Protein AF-A0A7G8X1F5-F1 (afdb_monomer_lite)

Foldseek 3Di:
DDPVVVVVVVVVVVVVVVVVVVVVVVLQVVLVVVLVVQLVVQCVPDVDLLVSLVVSLVVLVVVLVVLVCCPVLVVLVVVVVVVVVCCCVPPVVVVVVVLVVVLVPDPDPVSSVVSVVVVVVVVVVVVVVVVVVCCVSNVVVVPCPPVSVSSSVSSVSSSVVSVVVSVVVD

Secondary structure (DSSP, 8-state):
--HHHHHHHHHHHHHHHHHHHHHHHHHHHHHHHHHHHHHHHHTTT---HHHHHHHHHHHHHHHHHHHH-THHHHHHHHHHHHHHHHHIIIIIHHHHHHHHHHHHT-S-HHHHHHHHHHHHHHHHHHHHHHHHHHHHHHHHHHHTHHHHHHHHHHHHHHHHHHHHHHHHT-

pLDDT: mean 83.88, std 8.64, range [53.31, 94.81]

Sequence (170 aa):
MNIKKINKIRKREFNKITKKHERKLLLRAKANEELDIIINSLSKEIKCEKKLLKEVVFHLEALQKELNYFGYRGIGIGIVVVVLTNFFTTQGIPIMYEALEEIDKFSFTLEKIIYLVIYMLFFLFLVGTFGFVLWKTLSPFFGDDKDIREQIYIYEYMIKIVESKIKQLE

Structure (mmCIF, N/CA/C/O backbone):
data_AF-A0A7G8X1F5-F1
#
_entry.id   AF-A0A7G8X1F5-F1
#
loop_
_atom_site.group_PDB
_atom_site.id
_atom_site.type_symbol
_atom_site.label_atom_id
_atom_site.label_alt_id
_atom_site.label_comp_id
_atom_site.label_asym_id
_atom_site.label_entity_id
_atom_site.label_seq_id
_atom_site.pdbx_PDB_ins_code
_atom_site.Cartn_x
_atom_site.Cartn_y
_atom_site.Cartn_z
_atom_site.occupancy
_atom_site.B_iso_or_equiv
_atom_site.auth_seq_id
_atom_site.auth_comp_id
_atom_site.auth_asym_id
_atom_site.auth_atom_id
_atom_site.pdbx_PDB_model_num
ATOM 1 N N . MET A 1 1 ? 29.499 -27.546 8.215 1.00 60.47 1 MET A N 1
ATOM 2 C CA . MET A 1 1 ? 28.784 -26.243 8.233 1.00 60.47 1 MET A CA 1
ATOM 3 C C . MET A 1 1 ? 29.308 -25.411 9.406 1.00 60.47 1 MET A C 1
ATOM 5 O O . MET A 1 1 ? 29.367 -25.925 10.511 1.00 60.47 1 MET A O 1
ATOM 9 N N . ASN A 1 2 ? 29.792 -24.182 9.184 1.00 80.31 2 ASN A N 1
ATOM 10 C CA . ASN A 1 2 ? 30.568 -23.431 10.187 1.00 80.31 2 ASN A CA 1
ATOM 11 C C . ASN A 1 2 ? 29.663 -22.824 11.288 1.00 80.31 2 ASN A C 1
ATOM 13 O O . ASN A 1 2 ? 28.863 -21.931 11.004 1.00 80.31 2 ASN A O 1
ATOM 17 N N . ILE A 1 3 ? 29.805 -23.281 12.539 1.00 77.31 3 ILE A N 1
ATOM 18 C CA . ILE A 1 3 ? 28.978 -22.896 13.707 1.00 77.31 3 ILE A CA 1
ATOM 19 C C . ILE A 1 3 ? 28.947 -21.371 13.918 1.00 77.31 3 ILE A C 1
ATOM 21 O O . ILE A 1 3 ? 27.898 -20.794 14.212 1.00 77.31 3 ILE A O 1
ATOM 25 N N . LYS A 1 4 ? 30.064 -20.676 13.661 1.00 77.69 4 LYS A N 1
ATOM 26 C CA . LYS A 1 4 ? 30.138 -19.205 13.748 1.00 77.69 4 LYS A CA 1
ATOM 27 C C . LYS A 1 4 ? 29.214 -18.509 12.736 1.00 77.69 4 LYS A C 1
ATOM 29 O O . LYS A 1 4 ? 28.632 -17.468 13.044 1.00 77.69 4 LYS A O 1
ATOM 34 N N . LYS A 1 5 ? 29.038 -19.088 11.542 1.00 79.62 5 LYS A N 1
ATOM 35 C CA . LYS A 1 5 ? 28.138 -18.568 10.496 1.00 79.62 5 LYS A CA 1
ATOM 36 C C . LYS A 1 5 ? 26.670 -18.758 10.896 1.00 79.62 5 LYS A C 1
ATOM 38 O O . LYS A 1 5 ? 25.883 -17.832 10.722 1.00 79.62 5 LYS A O 1
ATOM 43 N N . ILE A 1 6 ? 26.332 -19.898 11.504 1.00 82.56 6 ILE A N 1
ATOM 44 C CA . ILE A 1 6 ? 24.979 -20.214 11.998 1.00 82.56 6 ILE A CA 1
ATOM 45 C C . ILE A 1 6 ? 24.565 -19.246 13.116 1.00 82.56 6 ILE A C 1
AT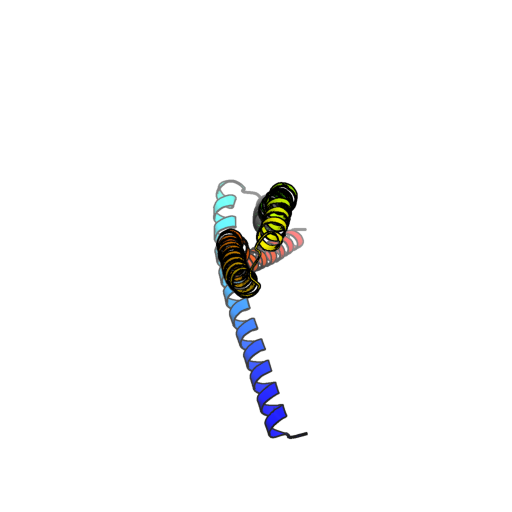OM 47 O O . ILE A 1 6 ? 23.504 -18.631 13.037 1.00 82.56 6 ILE A O 1
ATOM 51 N N . ASN A 1 7 ? 25.433 -19.017 14.106 1.00 83.94 7 ASN A N 1
ATOM 52 C CA . ASN A 1 7 ? 25.144 -18.094 15.210 1.00 83.94 7 ASN A CA 1
ATOM 53 C C . ASN A 1 7 ? 24.969 -16.642 14.736 1.00 83.94 7 ASN A C 1
ATOM 55 O O . ASN A 1 7 ? 24.108 -15.917 15.239 1.00 83.94 7 ASN A O 1
ATOM 59 N N . LYS A 1 8 ? 25.736 -16.216 13.723 1.00 85.50 8 LYS A N 1
ATOM 60 C CA . LYS A 1 8 ? 25.592 -14.885 13.111 1.00 85.50 8 LYS A CA 1
ATOM 61 C C . LYS A 1 8 ? 24.260 -14.729 12.369 1.00 85.50 8 LYS A C 1
ATOM 63 O O . LYS A 1 8 ? 23.671 -13.651 12.426 1.00 85.50 8 LYS A O 1
ATOM 68 N N . ILE A 1 9 ? 23.784 -15.777 11.691 1.00 87.00 9 ILE A N 1
ATOM 69 C CA . ILE A 1 9 ? 22.470 -15.790 11.027 1.00 87.00 9 ILE A CA 1
ATOM 70 C C . ILE A 1 9 ? 21.355 -15.726 12.075 1.00 87.00 9 ILE A C 1
ATOM 72 O O . ILE A 1 9 ? 20.546 -14.802 12.028 1.00 87.00 9 ILE A O 1
ATOM 76 N N . ARG A 1 10 ? 21.391 -16.597 13.092 1.00 85.19 10 ARG A N 1
ATOM 77 C CA . ARG A 1 10 ? 20.391 -16.633 14.171 1.00 85.19 10 ARG A CA 1
ATOM 78 C C . ARG A 1 10 ? 20.276 -15.293 14.907 1.00 85.19 10 ARG A C 1
ATOM 80 O O . ARG A 1 10 ? 19.174 -14.809 15.131 1.00 85.19 10 ARG A O 1
ATOM 87 N N . LYS A 1 11 ? 21.402 -14.638 15.222 1.00 88.75 11 LYS A N 1
ATOM 88 C CA . LYS A 1 11 ? 21.401 -13.304 15.855 1.00 88.75 11 LYS A CA 1
ATOM 89 C C . LYS A 1 11 ? 20.750 -12.235 14.966 1.00 88.75 11 LYS A C 1
ATOM 91 O O . LYS A 1 11 ? 20.041 -11.366 15.462 1.00 88.75 11 LYS A O 1
ATOM 96 N N . ARG A 1 12 ? 20.974 -12.287 13.647 1.00 86.81 12 ARG A N 1
ATOM 97 C CA . ARG A 1 12 ? 20.344 -11.358 12.693 1.00 86.81 12 ARG A CA 1
ATOM 98 C C . ARG A 1 12 ? 18.839 -11.589 12.586 1.00 86.81 12 ARG A C 1
ATOM 100 O O . ARG A 1 12 ? 18.096 -10.615 12.535 1.00 86.81 12 ARG A O 1
ATOM 107 N N . GLU A 1 13 ? 18.401 -12.842 12.548 1.00 87.44 13 GLU A N 1
ATOM 108 C CA . GLU A 1 13 ? 16.978 -13.200 12.521 1.00 87.44 13 GLU A CA 1
ATOM 109 C C . GLU A 1 13 ? 16.268 -12.775 13.800 1.00 87.44 13 GLU A C 1
ATOM 111 O O . GLU A 1 13 ? 15.240 -12.107 13.725 1.00 87.44 13 GLU A O 1
ATOM 116 N N . PHE A 1 14 ? 16.865 -13.060 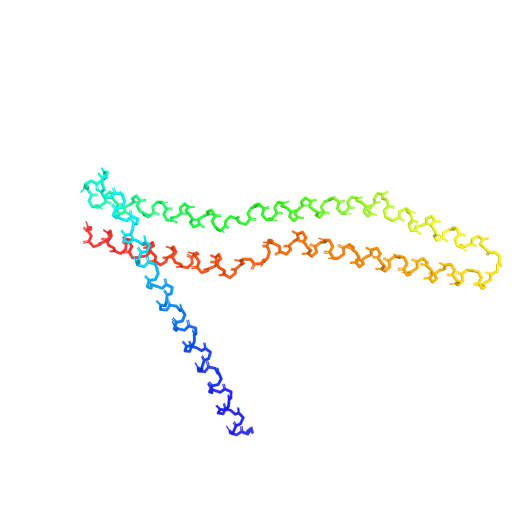14.958 1.00 87.50 14 PHE A N 1
ATOM 117 C CA . PHE A 1 14 ? 16.337 -12.630 16.247 1.00 87.50 14 PHE A CA 1
ATOM 118 C C . PHE A 1 14 ? 16.153 -11.110 16.291 1.00 87.50 14 PHE A C 1
ATOM 120 O O . PHE A 1 14 ? 15.045 -10.633 16.508 1.00 87.50 14 PHE A O 1
ATOM 127 N N . ASN A 1 15 ? 17.186 -10.338 15.939 1.00 89.38 15 ASN A N 1
ATOM 128 C CA . ASN A 1 15 ? 17.091 -8.876 15.904 1.00 89.38 15 ASN A CA 1
ATOM 129 C C . ASN A 1 15 ? 16.013 -8.366 14.930 1.00 89.38 15 ASN A C 1
ATOM 131 O O . ASN A 1 15 ? 15.372 -7.352 15.201 1.00 89.38 15 ASN A O 1
ATOM 135 N N . LYS A 1 16 ? 15.804 -9.038 13.789 1.00 90.19 16 LYS A N 1
ATOM 136 C CA . LYS A 1 16 ? 14.720 -8.691 12.853 1.00 90.19 16 LYS A CA 1
ATOM 137 C C . LYS A 1 16 ? 13.345 -8.938 13.474 1.00 90.19 16 LYS A C 1
ATOM 139 O O . LYS A 1 16 ? 12.453 -8.109 13.303 1.00 90.19 16 LYS A O 1
ATOM 144 N N . ILE A 1 17 ? 13.175 -10.054 14.183 1.00 88.94 17 ILE A N 1
ATOM 145 C CA . ILE A 1 17 ? 11.929 -10.400 14.876 1.00 88.94 17 ILE A CA 1
ATOM 146 C C . ILE A 1 17 ? 11.644 -9.387 15.986 1.00 88.94 17 ILE A C 1
ATOM 148 O O . ILE A 1 17 ? 10.540 -8.845 16.026 1.00 88.94 17 ILE A O 1
ATOM 152 N N . THR A 1 18 ? 12.636 -9.066 16.820 1.00 88.75 18 THR A N 1
ATOM 153 C CA . THR A 1 18 ? 12.489 -8.107 17.924 1.00 88.75 18 THR A CA 1
ATOM 154 C C . THR A 1 18 ? 12.084 -6.730 17.411 1.00 88.75 18 THR A C 1
ATOM 156 O O . THR A 1 18 ? 11.057 -6.207 17.828 1.00 88.75 18 THR A O 1
ATOM 159 N N . LYS A 1 19 ? 12.784 -6.198 16.398 1.00 89.00 19 LYS A N 1
ATOM 160 C CA . LYS A 1 19 ? 12.422 -4.910 15.778 1.00 89.00 19 LYS A CA 1
ATOM 161 C C . LYS A 1 19 ? 11.009 -4.908 15.193 1.00 89.00 19 LYS A C 1
ATOM 163 O O . LYS A 1 19 ? 10.293 -3.914 15.278 1.00 89.00 19 LYS A O 1
ATOM 168 N N . LYS A 1 20 ? 10.587 -6.020 14.579 1.00 86.44 20 LYS A N 1
ATOM 169 C CA . LYS A 1 20 ? 9.222 -6.163 14.051 1.00 86.44 20 LYS A CA 1
ATOM 170 C C . LYS A 1 20 ? 8.187 -6.171 15.178 1.00 86.44 20 LYS A C 1
ATOM 172 O O . LYS A 1 20 ? 7.100 -5.630 14.993 1.00 86.44 20 LYS A O 1
ATOM 177 N N . HIS A 1 21 ? 8.506 -6.786 16.312 1.00 86.94 21 HIS A N 1
ATOM 178 C CA . HIS A 1 21 ? 7.636 -6.817 17.482 1.00 86.94 21 HIS A CA 1
ATOM 179 C C . HIS A 1 21 ? 7.509 -5.435 18.133 1.00 86.94 21 HIS A C 1
ATOM 181 O O . HIS A 1 21 ? 6.391 -4.968 18.321 1.00 86.94 21 HIS A O 1
ATOM 187 N N . GLU A 1 22 ? 8.627 -4.747 18.373 1.00 90.56 22 GLU A N 1
ATOM 188 C CA . GLU A 1 22 ? 8.658 -3.377 18.910 1.00 90.56 22 GLU A CA 1
ATOM 189 C C . GLU A 1 22 ? 7.829 -2.417 18.052 1.00 90.56 22 GLU A C 1
ATOM 191 O O . GLU A 1 22 ? 6.965 -1.706 18.561 1.00 90.56 22 GLU A O 1
ATOM 196 N N . ARG A 1 23 ? 7.996 -2.471 16.724 1.00 90.19 23 ARG A N 1
ATOM 197 C CA . ARG A 1 23 ? 7.188 -1.666 15.797 1.00 90.19 23 ARG A CA 1
ATOM 198 C C . ARG A 1 23 ? 5.692 -1.959 15.922 1.00 90.19 23 ARG A C 1
ATOM 200 O O . ARG A 1 23 ? 4.889 -1.036 15.901 1.00 90.19 23 ARG A O 1
ATOM 207 N N . LYS A 1 24 ? 5.298 -3.226 16.083 1.00 89.69 24 LYS A N 1
ATOM 208 C CA . LYS A 1 24 ? 3.886 -3.583 16.295 1.00 89.69 24 LYS A CA 1
ATOM 209 C C . LYS A 1 24 ? 3.342 -3.070 17.626 1.00 89.69 24 LYS A C 1
ATOM 211 O O . LYS A 1 24 ? 2.168 -2.728 17.678 1.00 89.69 24 LYS A O 1
ATOM 216 N N . LEU A 1 25 ? 4.153 -3.021 18.683 1.00 90.81 25 LEU A N 1
ATOM 217 C CA . LEU A 1 25 ? 3.734 -2.445 19.964 1.00 90.81 25 LEU A CA 1
ATOM 218 C C . LEU A 1 25 ? 3.428 -0.951 19.826 1.00 90.81 25 LEU A C 1
ATOM 220 O O . LEU A 1 25 ? 2.384 -0.513 20.299 1.00 90.81 25 LEU A O 1
ATOM 224 N N . LEU A 1 26 ? 4.271 -0.207 19.105 1.00 92.88 26 LEU A N 1
ATOM 225 C CA . LEU A 1 26 ? 4.024 1.209 18.809 1.00 92.88 26 LEU A CA 1
ATOM 226 C C . LEU A 1 26 ? 2.715 1.410 18.034 1.00 92.88 26 LEU A C 1
ATOM 228 O O . LEU A 1 26 ? 1.906 2.255 18.403 1.00 92.88 26 LEU A O 1
ATOM 232 N N . LEU A 1 27 ? 2.465 0.587 17.010 1.00 91.81 27 LEU A N 1
ATOM 233 C CA . LEU A 1 27 ? 1.218 0.653 16.240 1.00 91.81 27 LEU A CA 1
ATOM 234 C C . LEU A 1 27 ? -0.020 0.357 17.098 1.00 91.81 27 LEU A C 1
ATOM 236 O O . LEU A 1 27 ? -1.049 0.994 16.920 1.00 91.81 27 LEU A O 1
ATOM 240 N N . ARG A 1 28 ? 0.070 -0.578 18.051 1.00 92.06 28 ARG A N 1
ATOM 241 C CA . ARG A 1 28 ? -1.035 -0.873 18.981 1.00 92.06 28 ARG A CA 1
ATOM 242 C C . ARG A 1 28 ? -1.290 0.265 19.963 1.00 92.06 28 ARG A C 1
ATOM 244 O O . ARG A 1 28 ? -2.443 0.534 20.269 1.00 92.06 28 ARG A O 1
ATOM 251 N N . ALA A 1 29 ? -0.233 0.914 20.452 1.00 92.94 29 ALA A N 1
ATOM 252 C CA . ALA A 1 29 ? -0.369 2.084 21.315 1.00 92.94 29 ALA A CA 1
ATOM 253 C C . ALA A 1 29 ? -1.092 3.218 20.574 1.00 92.94 29 ALA A C 1
ATOM 255 O O . ALA A 1 29 ? -2.084 3.733 21.078 1.00 92.94 29 ALA A O 1
ATOM 256 N N . LYS A 1 30 ? -0.669 3.499 19.334 1.00 92.69 30 LYS A N 1
ATOM 257 C CA . LYS A 1 30 ? -1.327 4.464 18.446 1.00 92.69 30 LYS A CA 1
ATOM 258 C C . LYS A 1 30 ? -2.794 4.101 18.177 1.00 92.69 30 LYS A C 1
ATOM 260 O O . LYS A 1 30 ? -3.662 4.956 18.254 1.00 92.69 30 LYS A O 1
ATOM 265 N N . ALA A 1 31 ? -3.082 2.825 17.921 1.00 93.06 31 ALA A N 1
ATOM 266 C CA . ALA A 1 31 ? -4.447 2.351 17.706 1.00 93.06 31 ALA A CA 1
ATOM 267 C C . ALA A 1 31 ? -5.360 2.571 18.924 1.00 93.06 31 ALA A C 1
ATOM 269 O O . ALA A 1 31 ? -6.520 2.919 18.751 1.00 93.06 31 ALA A O 1
ATOM 270 N N . ASN A 1 32 ? -4.853 2.379 20.145 1.00 92.94 32 ASN A N 1
ATOM 271 C CA . ASN A 1 32 ? -5.631 2.642 21.358 1.00 92.94 32 ASN A CA 1
ATOM 272 C C . ASN A 1 32 ? -5.935 4.137 21.517 1.00 92.94 32 ASN A C 1
ATOM 274 O O . ASN A 1 32 ? -7.069 4.494 21.814 1.00 92.94 32 ASN A O 1
ATOM 278 N N . GLU A 1 33 ? -4.944 4.997 21.274 1.00 94.00 33 GLU A N 1
ATOM 279 C CA . GLU A 1 33 ? -5.115 6.451 21.331 1.00 94.00 33 GLU A CA 1
ATOM 280 C C . GLU A 1 33 ? -6.148 6.942 20.302 1.00 94.00 33 GLU A C 1
ATOM 282 O O . GLU A 1 33 ? -7.073 7.675 20.650 1.00 94.00 33 GLU A O 1
ATOM 287 N N . GLU A 1 34 ? -6.052 6.479 19.050 1.00 92.00 34 GLU A N 1
ATOM 288 C CA . GLU A 1 34 ? -7.038 6.785 18.005 1.00 92.00 34 GLU A CA 1
ATOM 289 C C . GLU A 1 34 ? -8.438 6.276 18.368 1.00 92.00 34 GLU A C 1
ATOM 291 O O . GLU A 1 34 ? -9.427 6.992 18.193 1.00 92.00 34 GLU A O 1
ATOM 296 N N . LEU A 1 35 ? -8.534 5.058 18.907 1.00 93.88 35 LEU A N 1
ATOM 297 C CA . LEU A 1 35 ? -9.807 4.471 19.306 1.00 93.88 35 LEU A CA 1
ATOM 298 C C . LEU A 1 35 ? -10.485 5.280 20.416 1.00 93.88 35 LEU A C 1
ATOM 300 O O . LEU A 1 35 ? -11.691 5.520 20.343 1.00 93.88 35 LEU A O 1
ATOM 304 N N . ASP A 1 36 ? -9.724 5.721 21.416 1.00 93.69 36 ASP A N 1
ATOM 305 C CA . ASP A 1 36 ? -10.243 6.540 22.512 1.00 93.69 36 ASP A CA 1
ATOM 306 C C . ASP A 1 36 ? -10.791 7.875 21.990 1.00 93.69 36 ASP A C 1
ATOM 308 O O . ASP A 1 36 ? -11.863 8.312 22.412 1.00 93.69 36 ASP A O 1
ATOM 312 N N . ILE A 1 37 ? -10.119 8.498 21.017 1.00 92.19 37 ILE A N 1
ATOM 313 C CA . ILE A 1 37 ? -10.603 9.721 20.358 1.00 92.19 37 ILE A CA 1
ATOM 314 C C . ILE A 1 37 ? -11.935 9.466 19.641 1.00 92.19 37 ILE A C 1
ATOM 316 O O . ILE A 1 37 ? -12.881 10.239 19.811 1.00 92.19 37 ILE A O 1
ATOM 320 N N . ILE A 1 38 ? -12.035 8.379 18.869 1.00 91.88 38 ILE A N 1
ATOM 321 C CA . ILE A 1 38 ? -13.250 8.036 18.113 1.00 91.88 38 ILE A CA 1
ATOM 322 C C . ILE A 1 38 ? -14.422 7.770 19.066 1.00 91.88 38 ILE A C 1
ATOM 324 O O . ILE A 1 38 ? -15.507 8.328 18.884 1.00 91.88 38 ILE A O 1
ATOM 328 N N . ILE A 1 39 ? -14.201 6.973 20.115 1.00 91.50 39 ILE A N 1
ATOM 329 C CA . ILE A 1 39 ? -15.218 6.665 21.129 1.00 91.50 39 ILE A CA 1
ATOM 330 C C . ILE A 1 39 ? -15.672 7.943 21.841 1.00 91.50 39 ILE A C 1
ATOM 332 O O . ILE A 1 39 ? -16.874 8.166 21.973 1.00 91.50 39 ILE A O 1
ATOM 336 N N . ASN A 1 40 ? -14.739 8.804 22.260 1.00 92.19 40 ASN A N 1
ATOM 337 C CA . ASN A 1 40 ? -15.050 10.067 22.940 1.00 92.19 40 ASN A CA 1
ATOM 338 C C . ASN A 1 40 ? -15.783 11.071 22.045 1.00 92.19 40 ASN A C 1
ATOM 340 O O . ASN A 1 40 ? -16.533 11.914 22.538 1.00 92.19 40 ASN A O 1
ATOM 344 N N . SER A 1 41 ? -15.554 11.016 20.734 1.00 91.50 41 SER A N 1
ATOM 345 C CA . SER A 1 41 ? -16.282 11.843 19.779 1.00 91.50 41 SER A CA 1
ATOM 346 C C . SER A 1 41 ? -17.731 11.372 19.644 1.00 91.50 41 SER A C 1
ATOM 348 O O . SER A 1 41 ? -18.656 12.161 19.830 1.00 91.50 41 SER A O 1
ATOM 350 N N . LEU A 1 42 ? -17.936 10.074 19.399 1.00 90.06 42 LEU A N 1
ATOM 351 C CA . LEU A 1 42 ? -19.259 9.492 19.152 1.00 90.06 42 LEU A CA 1
ATOM 352 C C . LEU A 1 42 ? -20.121 9.380 20.424 1.00 90.06 42 LEU A C 1
ATOM 354 O O . LEU A 1 42 ? -21.351 9.435 20.352 1.00 90.06 42 LEU A O 1
ATOM 358 N N . SER A 1 43 ? -19.507 9.269 21.605 1.00 89.88 43 SER A N 1
ATOM 359 C CA . SER A 1 43 ? -20.226 9.192 22.887 1.00 89.88 43 SER A CA 1
ATOM 360 C C . SER A 1 43 ? -20.986 10.475 23.238 1.00 89.88 43 SER A C 1
ATOM 362 O O . SER A 1 43 ? -21.924 10.434 24.035 1.00 89.88 43 SER A O 1
ATOM 364 N N . LYS A 1 44 ? -20.635 11.609 22.611 1.00 90.69 44 LYS A N 1
ATOM 365 C CA . LYS A 1 44 ? -21.373 12.877 22.739 1.00 90.69 44 LYS A CA 1
ATOM 366 C C . LYS A 1 44 ? -22.795 12.778 22.191 1.00 90.69 44 LYS A C 1
ATOM 368 O O . LYS A 1 44 ? -23.686 13.469 22.679 1.00 90.69 44 LYS A O 1
ATOM 373 N N . GLU A 1 45 ? -23.007 11.914 21.203 1.00 86.38 45 GLU A N 1
ATOM 374 C CA . GLU A 1 45 ? -24.278 11.768 20.493 1.00 86.38 45 GLU A CA 1
ATOM 375 C C . GLU A 1 45 ? -24.998 10.468 20.874 1.00 86.38 45 GLU A C 1
ATOM 377 O O . GLU A 1 45 ? -26.225 10.436 21.000 1.00 86.38 45 GLU A O 1
ATOM 382 N N . ILE A 1 46 ? -24.246 9.389 21.119 1.00 88.56 46 ILE A N 1
ATOM 383 C CA . ILE A 1 46 ? -24.796 8.058 21.382 1.00 88.56 46 ILE A CA 1
ATOM 384 C C . ILE A 1 46 ? -24.583 7.671 22.849 1.00 88.56 46 ILE A C 1
ATOM 386 O O . ILE A 1 46 ? -23.498 7.271 23.258 1.00 88.56 46 ILE A O 1
ATOM 390 N N . LYS A 1 47 ? -25.667 7.705 23.636 1.00 83.69 47 LYS A N 1
ATOM 391 C CA . LYS A 1 47 ? -25.648 7.312 25.060 1.00 83.69 47 LYS A CA 1
ATOM 392 C C . LYS A 1 47 ? -25.616 5.799 25.295 1.00 83.69 47 LYS A C 1
ATOM 394 O O . LYS A 1 47 ? -25.171 5.347 26.342 1.00 83.69 47 LYS A O 1
ATOM 399 N N . CYS A 1 48 ? -26.145 5.008 24.360 1.00 88.69 48 CYS A N 1
ATOM 400 C CA . CYS A 1 48 ? -26.182 3.553 24.497 1.00 88.69 48 CYS A CA 1
ATOM 401 C C . CYS A 1 48 ? -24.833 2.957 24.086 1.00 88.69 48 CYS A C 1
ATOM 403 O O . CYS A 1 48 ? -24.490 2.979 22.906 1.00 88.69 48 CYS A O 1
ATOM 405 N N . GLU A 1 49 ? -24.111 2.372 25.041 1.00 87.19 49 GLU A N 1
ATOM 406 C CA . GLU A 1 49 ? -22.770 1.813 24.836 1.00 87.19 49 GLU A CA 1
ATOM 407 C C . GLU A 1 49 ? -22.723 0.762 23.717 1.00 87.19 49 GLU A C 1
ATOM 409 O O . GLU A 1 49 ? -21.903 0.850 22.807 1.00 87.19 49 GLU A O 1
ATOM 414 N N . LYS A 1 50 ? -23.667 -0.187 23.697 1.00 88.56 50 LYS A N 1
ATOM 415 C CA . LYS A 1 50 ? -23.721 -1.211 22.641 1.00 88.56 50 LYS A CA 1
ATOM 416 C C . LYS A 1 50 ? -23.944 -0.608 21.250 1.00 88.56 50 LYS A C 1
ATOM 418 O O . LYS A 1 50 ? -23.396 -1.107 20.271 1.00 88.56 50 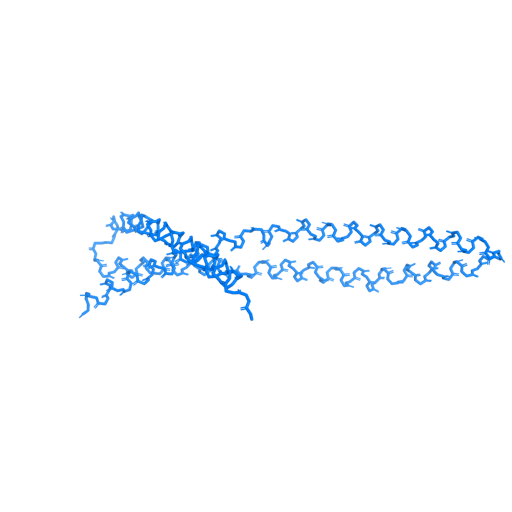LYS A O 1
ATOM 423 N N . LYS A 1 51 ? -24.746 0.458 21.150 1.00 89.75 51 LYS A N 1
ATOM 424 C CA . LYS A 1 51 ? -24.987 1.166 19.883 1.00 89.75 51 LYS A CA 1
ATOM 425 C C . LYS A 1 51 ? -23.754 1.970 19.463 1.00 89.75 51 LYS A C 1
ATOM 427 O O . LYS A 1 51 ? -23.377 1.911 18.301 1.00 89.75 51 LYS A O 1
ATOM 432 N N . LEU A 1 52 ? -23.106 2.641 20.416 1.00 92.19 52 LEU A N 1
ATOM 433 C CA . LEU A 1 52 ? -21.869 3.394 20.216 1.00 92.19 52 LEU A CA 1
ATOM 434 C C . LEU A 1 52 ? -20.766 2.499 19.642 1.00 92.19 52 LEU A C 1
ATOM 436 O O . LEU A 1 52 ? -20.187 2.822 18.613 1.00 92.19 52 LEU A O 1
ATOM 440 N N . LEU A 1 53 ? -20.512 1.346 20.265 1.00 92.19 53 LEU A N 1
ATOM 441 C CA . LEU A 1 53 ? -19.468 0.424 19.813 1.00 92.19 53 LEU A CA 1
ATOM 442 C C . LEU A 1 53 ? -19.755 -0.139 18.412 1.00 92.19 53 LEU A C 1
ATOM 444 O O . LEU A 1 53 ? -18.832 -0.284 17.616 1.00 92.19 53 LEU A O 1
ATOM 448 N N . LYS A 1 54 ? -21.021 -0.418 18.075 1.00 92.88 54 LYS A N 1
ATOM 449 C CA . LYS A 1 54 ? -21.395 -0.840 16.714 1.00 92.88 54 LYS A CA 1
ATOM 450 C C . LYS A 1 54 ? -21.129 0.252 15.677 1.00 92.88 54 LYS A C 1
ATOM 452 O O . LYS A 1 54 ? -20.621 -0.056 14.604 1.00 92.88 54 LYS A O 1
ATOM 457 N N . GLU A 1 55 ? -21.422 1.505 16.014 1.00 92.38 55 GLU A N 1
ATOM 458 C CA . GLU A 1 55 ? -21.140 2.652 15.144 1.00 92.38 55 GLU A CA 1
ATOM 459 C C . GLU A 1 55 ? -19.631 2.827 14.920 1.00 92.38 55 GLU A C 1
ATOM 461 O O . GLU A 1 55 ? -19.177 3.038 13.798 1.00 92.38 55 GLU A O 1
ATOM 466 N N . VAL A 1 56 ? -18.830 2.649 15.977 1.00 93.25 56 VAL A N 1
ATOM 467 C CA . VAL A 1 56 ? -17.361 2.674 15.894 1.00 93.25 56 VAL A CA 1
ATOM 468 C C . VAL A 1 56 ? -16.852 1.605 14.924 1.00 93.25 56 VAL A C 1
ATOM 470 O O . VAL A 1 56 ? -16.025 1.916 14.069 1.00 93.25 56 VAL A O 1
ATOM 473 N N . VAL A 1 57 ? -17.348 0.363 15.012 1.00 94.25 57 VAL A N 1
ATOM 474 C CA . VAL A 1 57 ? -16.970 -0.706 14.065 1.00 94.25 57 VAL A CA 1
ATOM 475 C C . VAL A 1 57 ? -17.320 -0.307 12.636 1.00 94.25 57 VAL A C 1
ATOM 477 O O . VAL A 1 57 ? -16.467 -0.403 11.757 1.00 94.25 57 VAL A O 1
ATOM 480 N N . PHE A 1 58 ? -18.534 0.194 12.408 1.00 93.69 58 PHE A N 1
ATOM 481 C CA . PHE A 1 58 ? -18.974 0.613 11.080 1.00 93.69 58 PHE A CA 1
ATOM 482 C C . PHE A 1 58 ? -18.061 1.693 10.475 1.00 93.69 58 PHE A C 1
ATOM 484 O O . PHE A 1 58 ? -17.622 1.563 9.330 1.00 93.69 58 PHE A O 1
ATOM 491 N N . HIS A 1 59 ? -17.708 2.721 11.252 1.00 91.44 59 HIS A N 1
ATOM 492 C CA . HIS A 1 59 ? -16.780 3.763 10.810 1.00 91.44 59 HIS A CA 1
ATOM 493 C C . HIS A 1 59 ? -15.380 3.220 10.509 1.00 91.44 59 HIS A C 1
ATOM 495 O O . HIS A 1 59 ? -14.796 3.565 9.481 1.00 91.44 59 HIS A O 1
ATOM 501 N N . LEU A 1 60 ? -14.843 2.354 11.372 1.00 93.06 60 LEU A N 1
ATOM 502 C CA . LEU A 1 60 ? -13.519 1.762 11.174 1.00 93.06 60 LEU A CA 1
ATOM 503 C C . LEU A 1 60 ? -13.470 0.867 9.929 1.00 93.06 60 LEU A C 1
ATOM 505 O O . LEU A 1 60 ? -12.502 0.928 9.172 1.00 93.06 60 LEU A O 1
ATOM 509 N N . GLU A 1 61 ? -14.514 0.077 9.674 1.00 90.75 61 GLU A N 1
ATOM 510 C CA . GLU A 1 61 ? -14.615 -0.742 8.463 1.00 90.75 61 GLU A CA 1
ATOM 511 C C . GLU A 1 61 ? -14.709 0.107 7.193 1.00 90.75 61 GLU A C 1
ATOM 513 O O . GLU A 1 61 ? -14.111 -0.243 6.172 1.00 90.75 61 GLU A O 1
ATOM 518 N N . ALA A 1 62 ? -15.454 1.215 7.232 1.00 87.69 62 ALA A N 1
ATOM 519 C CA . ALA A 1 62 ? -15.558 2.136 6.105 1.00 87.69 62 ALA A CA 1
ATOM 520 C C . ALA A 1 62 ? -14.191 2.753 5.767 1.00 87.69 62 ALA A C 1
ATOM 522 O O . ALA A 1 62 ? -13.757 2.684 4.615 1.00 87.69 62 ALA A O 1
ATOM 523 N N . LEU A 1 63 ? -13.473 3.250 6.779 1.00 86.88 63 LEU A N 1
ATOM 524 C CA . LEU A 1 63 ? -12.123 3.802 6.626 1.00 86.88 63 LEU A CA 1
ATOM 525 C C . LEU A 1 63 ? -11.124 2.750 6.127 1.00 86.88 63 LEU A C 1
ATOM 527 O O . LEU A 1 63 ? -10.311 3.018 5.242 1.00 86.88 63 LEU A O 1
ATOM 531 N N . GLN A 1 64 ? -11.197 1.523 6.647 1.00 85.81 64 GLN A N 1
ATOM 532 C CA . GLN A 1 64 ? -10.347 0.431 6.181 1.00 85.81 64 GLN A CA 1
ATOM 533 C C . GLN A 1 64 ? -10.631 0.084 4.715 1.00 85.81 64 GLN A C 1
ATOM 535 O O . GLN A 1 64 ? -9.692 -0.150 3.954 1.00 85.81 64 GLN A O 1
ATOM 540 N N . LYS A 1 65 ? -11.903 0.054 4.298 1.00 82.38 65 LYS A N 1
ATOM 541 C CA . LYS A 1 65 ? -12.284 -0.190 2.898 1.00 82.38 65 LYS A CA 1
ATOM 542 C C . LYS A 1 65 ? -11.790 0.912 1.976 1.00 82.38 65 LYS A C 1
ATOM 544 O O . LYS A 1 65 ? -11.333 0.587 0.888 1.00 82.38 65 LYS A O 1
ATOM 549 N N . GLU A 1 66 ? -11.846 2.168 2.405 1.00 79.38 66 GLU A N 1
ATOM 550 C CA . GLU A 1 66 ? -11.327 3.307 1.646 1.00 79.38 66 GLU A CA 1
ATOM 551 C C . GLU A 1 66 ? -9.810 3.197 1.433 1.00 79.38 66 GLU A C 1
ATOM 553 O O . GLU A 1 66 ? -9.337 3.289 0.301 1.00 79.38 66 GLU A O 1
ATOM 558 N N . LEU A 1 67 ? -9.052 2.878 2.488 1.00 76.62 67 LEU A N 1
ATOM 559 C CA . LEU A 1 67 ? -7.603 2.653 2.395 1.00 76.62 67 LEU A CA 1
ATOM 560 C C . LEU A 1 67 ? -7.233 1.413 1.573 1.00 76.62 67 LEU A C 1
ATOM 562 O O . LEU A 1 67 ? -6.239 1.419 0.847 1.00 76.62 67 LEU A O 1
ATOM 566 N N . ASN A 1 68 ? -8.031 0.349 1.683 1.00 70.25 68 ASN A N 1
ATOM 567 C CA . ASN A 1 68 ? -7.883 -0.870 0.893 1.00 70.25 68 ASN A CA 1
ATOM 568 C C . ASN A 1 68 ? -8.374 -0.706 -0.547 1.00 70.25 68 ASN A C 1
ATOM 570 O O . ASN A 1 68 ? -8.155 -1.611 -1.356 1.00 70.25 68 ASN A O 1
ATOM 574 N N . TYR A 1 69 ? -9.048 0.395 -0.895 1.00 65.94 69 TYR A N 1
ATOM 575 C CA . TYR A 1 69 ? -9.563 0.600 -2.239 1.00 65.94 69 TYR A CA 1
ATOM 576 C C . TYR A 1 69 ? -8.409 0.940 -3.190 1.00 65.94 69 TYR A C 1
ATOM 578 O O . TYR A 1 69 ? -8.159 2.077 -3.581 1.00 65.94 69 TYR A O 1
ATOM 586 N N . PHE A 1 70 ? -7.737 -0.113 -3.653 1.00 59.62 70 PHE A N 1
ATOM 587 C CA . PHE A 1 70 ? -6.818 -0.107 -4.789 1.00 59.62 70 PHE A CA 1
ATOM 588 C C . PHE A 1 70 ? -7.500 0.302 -6.110 1.00 59.62 70 PHE A C 1
ATOM 590 O O . PHE A 1 70 ? -6.814 0.442 -7.122 1.00 59.62 70 PHE A O 1
ATOM 597 N N . GLY A 1 71 ? -8.824 0.511 -6.124 1.00 56.22 71 GLY A N 1
ATOM 598 C CA . GLY A 1 71 ? -9.626 0.790 -7.318 1.00 56.22 71 GLY A CA 1
ATOM 599 C C . GLY A 1 71 ? -9.101 1.959 -8.148 1.00 56.22 71 GLY A C 1
ATOM 600 O O . GLY A 1 71 ? -8.821 1.783 -9.329 1.00 56.22 71 GLY A O 1
ATOM 601 N N . TYR A 1 72 ? -8.856 3.123 -7.540 1.00 60.97 72 TYR A N 1
ATOM 602 C CA . TYR A 1 72 ? -8.335 4.282 -8.279 1.00 60.97 72 TYR A CA 1
ATOM 603 C C . TYR A 1 72 ? -6.915 4.064 -8.815 1.00 60.97 72 TYR A C 1
ATOM 605 O O . TYR A 1 72 ? -6.581 4.557 -9.892 1.00 60.97 72 TYR A O 1
ATOM 613 N N . ARG A 1 73 ? -6.088 3.277 -8.112 1.00 66.62 73 ARG A N 1
ATOM 614 C CA . ARG A 1 73 ? -4.725 2.942 -8.560 1.00 66.62 73 ARG A CA 1
ATOM 615 C C . ARG A 1 73 ? -4.756 1.990 -9.754 1.00 66.62 73 ARG A C 1
ATOM 617 O O . ARG A 1 73 ? -4.048 2.211 -10.730 1.00 66.62 73 ARG A O 1
ATOM 624 N N . GLY A 1 74 ? -5.609 0.966 -9.696 1.00 65.75 74 GLY A N 1
ATOM 625 C CA . GLY A 1 74 ? -5.821 0.013 -10.786 1.00 65.75 74 GLY A CA 1
ATOM 626 C C . GLY A 1 74 ? -6.435 0.664 -12.026 1.00 65.75 74 GLY A C 1
ATOM 627 O O . GLY A 1 74 ? -5.987 0.391 -13.135 1.00 65.75 74 GLY A O 1
ATOM 628 N N . ILE A 1 75 ? -7.391 1.583 -11.843 1.00 69.25 75 ILE A N 1
ATOM 629 C CA . ILE A 1 75 ? -7.975 2.377 -12.934 1.00 69.25 75 ILE A CA 1
ATOM 630 C C . ILE A 1 75 ? -6.913 3.288 -13.558 1.00 69.25 75 ILE A C 1
ATOM 632 O O . ILE A 1 75 ? -6.784 3.315 -14.777 1.00 69.25 75 ILE A O 1
ATOM 636 N N . GLY A 1 76 ? -6.109 3.982 -12.745 1.00 69.50 76 GLY A N 1
ATOM 637 C CA . GLY A 1 76 ? -5.020 4.831 -13.236 1.00 69.50 76 GLY A CA 1
ATOM 638 C C . GLY A 1 76 ? -3.987 4.050 -14.053 1.00 69.50 76 GLY A C 1
ATOM 639 O O . GLY A 1 76 ? -3.655 4.447 -15.168 1.00 69.50 76 GLY A O 1
ATOM 640 N N . ILE A 1 77 ? -3.540 2.896 -13.544 1.00 72.62 77 ILE A N 1
ATOM 641 C CA . ILE A 1 77 ? -2.644 1.987 -14.275 1.00 72.62 77 ILE A CA 1
ATOM 642 C C . ILE A 1 77 ? -3.307 1.506 -15.570 1.00 72.62 77 ILE A C 1
ATOM 644 O O . ILE A 1 77 ? -2.669 1.521 -16.619 1.00 72.62 77 ILE A O 1
ATOM 648 N N . GLY A 1 78 ? -4.585 1.125 -15.518 1.00 76.88 78 GLY A N 1
ATOM 649 C CA . GLY A 1 78 ? -5.341 0.660 -16.679 1.00 76.88 78 GLY A CA 1
ATOM 650 C C . GLY A 1 78 ? -5.441 1.713 -17.783 1.00 76.88 78 GLY A C 1
ATOM 651 O O . GLY A 1 78 ? -5.134 1.414 -18.934 1.00 76.88 78 GLY A O 1
ATOM 652 N N . ILE A 1 79 ? -5.796 2.955 -17.437 1.00 81.75 79 ILE A N 1
ATOM 653 C CA . ILE A 1 79 ? -5.868 4.076 -18.389 1.00 81.75 79 ILE A CA 1
ATOM 654 C C . ILE A 1 79 ? -4.506 4.307 -19.038 1.00 81.75 79 ILE A C 1
ATOM 656 O O . ILE A 1 79 ? -4.418 4.407 -20.261 1.00 81.75 79 ILE A O 1
ATOM 660 N N . VAL A 1 80 ? -3.441 4.353 -18.231 1.00 78.88 80 VAL A N 1
ATOM 661 C CA . VAL A 1 80 ? -2.080 4.539 -18.737 1.00 78.88 80 VAL A CA 1
ATOM 662 C C . VAL A 1 80 ? -1.729 3.411 -19.706 1.00 78.88 80 VAL A C 1
ATOM 664 O O . VAL A 1 80 ? -1.385 3.693 -20.844 1.00 78.88 80 VAL A O 1
ATOM 667 N N . VAL A 1 81 ? -1.903 2.142 -19.332 1.00 82.00 81 VAL A N 1
ATOM 668 C CA . VAL A 1 81 ? -1.608 1.001 -20.217 1.00 82.00 81 VAL A CA 1
ATOM 669 C C . VAL A 1 81 ? -2.384 1.078 -21.535 1.00 82.00 81 VAL A C 1
ATOM 671 O O . VAL A 1 81 ? -1.783 0.896 -22.588 1.00 82.00 81 VAL A O 1
ATOM 674 N N . VAL A 1 82 ? -3.679 1.407 -21.509 1.00 87.00 82 VAL A N 1
ATOM 675 C CA . VAL A 1 82 ? -4.501 1.515 -22.728 1.00 87.00 82 VAL A CA 1
ATOM 676 C C . VAL A 1 82 ? -3.997 2.617 -23.659 1.00 87.00 82 VAL A C 1
ATOM 678 O O . VAL A 1 82 ? -3.838 2.373 -24.856 1.00 87.00 82 VAL A O 1
ATOM 681 N N . VAL A 1 83 ? -3.709 3.810 -23.129 1.00 82.88 83 VAL A N 1
ATOM 682 C CA . VAL A 1 83 ? -3.151 4.922 -23.921 1.00 82.88 83 VAL A CA 1
ATOM 683 C C . VAL A 1 83 ? -1.835 4.505 -24.576 1.00 82.88 83 VAL A C 1
ATOM 685 O O . VAL A 1 83 ? -1.595 4.810 -25.742 1.00 82.88 83 VAL A O 1
ATOM 688 N N . LEU A 1 84 ? -1.006 3.752 -23.854 1.00 77.50 84 LEU A N 1
ATOM 689 C CA . LEU A 1 84 ? 0.293 3.298 -24.339 1.00 77.50 84 LEU A CA 1
ATOM 690 C C . LEU A 1 84 ? 0.188 2.231 -25.410 1.00 77.50 84 LEU A C 1
ATOM 692 O O . LEU A 1 84 ? 0.828 2.347 -26.453 1.00 77.50 84 LEU A O 1
ATOM 696 N N . THR A 1 85 ? -0.631 1.210 -25.178 1.00 83.31 85 THR A N 1
ATOM 697 C CA . THR A 1 85 ? -0.888 0.181 -26.180 1.00 83.31 85 THR A CA 1
ATOM 698 C C . THR A 1 85 ? -1.434 0.819 -27.449 1.00 83.31 85 THR A C 1
ATOM 700 O O . THR A 1 85 ? -0.960 0.490 -28.533 1.00 83.31 85 THR A O 1
ATOM 703 N N . ASN A 1 86 ? -2.349 1.783 -27.328 1.00 87.31 86 ASN A N 1
ATOM 704 C CA . ASN A 1 86 ? -2.870 2.511 -28.477 1.00 87.31 86 ASN A CA 1
ATOM 705 C C . ASN A 1 86 ? -1.764 3.293 -29.209 1.00 87.31 86 ASN A C 1
ATOM 707 O O . ASN A 1 86 ? -1.600 3.127 -30.412 1.00 87.31 86 ASN A O 1
ATOM 711 N N . PHE A 1 87 ? -0.945 4.077 -28.500 1.00 84.56 87 PHE A N 1
ATOM 712 C CA . PHE A 1 87 ? 0.146 4.842 -29.116 1.00 84.56 87 PHE A CA 1
ATOM 713 C C . PHE A 1 87 ? 1.155 3.949 -29.857 1.00 84.56 87 PHE A C 1
ATOM 715 O O . PHE A 1 87 ? 1.491 4.215 -31.011 1.00 84.56 87 PHE A O 1
ATOM 722 N N . PHE A 1 88 ? 1.618 2.862 -29.233 1.00 81.62 88 PHE A N 1
ATOM 723 C CA . PHE A 1 88 ? 2.584 1.961 -29.865 1.00 81.62 88 PHE A CA 1
ATOM 724 C C . PHE A 1 88 ? 1.994 1.221 -31.065 1.00 81.62 88 PHE A C 1
ATOM 726 O O . PHE A 1 88 ? 2.676 1.073 -32.075 1.00 81.62 88 PHE A O 1
ATOM 733 N N . THR A 1 89 ? 0.739 0.778 -30.978 1.00 83.88 89 THR A N 1
ATOM 734 C CA . THR A 1 89 ? 0.093 0.051 -32.081 1.00 83.88 89 THR A CA 1
ATOM 735 C C . THR A 1 89 ? -0.255 0.954 -33.259 1.00 83.88 89 THR A C 1
ATOM 737 O O . THR A 1 89 ? -0.091 0.532 -34.399 1.00 83.88 89 THR A O 1
ATOM 740 N N . THR A 1 90 ? -0.697 2.189 -33.008 1.00 86.44 90 THR A N 1
ATOM 741 C CA . THR A 1 90 ? -1.171 3.094 -34.068 1.00 86.44 90 THR A CA 1
ATOM 742 C C . THR A 1 90 ? -0.098 3.999 -34.653 1.00 86.44 90 THR A C 1
ATOM 744 O O . THR A 1 90 ? -0.194 4.346 -35.823 1.00 86.44 90 THR A O 1
ATOM 747 N N . GLN A 1 91 ? 0.903 4.402 -33.869 1.00 80.12 91 GLN A N 1
ATOM 748 C CA . GLN A 1 91 ? 1.908 5.380 -34.301 1.00 80.12 91 GLN A CA 1
ATOM 749 C C . GLN A 1 91 ? 3.327 4.836 -34.158 1.00 80.12 91 GLN A C 1
ATOM 751 O O . GLN A 1 91 ? 4.110 4.925 -35.096 1.00 80.12 91 GLN A O 1
ATOM 756 N N . GLY A 1 92 ? 3.653 4.222 -33.018 1.00 80.38 92 GLY A N 1
ATOM 757 C CA . GLY A 1 92 ? 5.010 3.744 -32.741 1.00 80.38 92 GLY A CA 1
ATOM 758 C C . GLY A 1 92 ? 5.515 2.724 -33.765 1.00 80.38 92 GLY A C 1
ATOM 759 O O . GLY A 1 92 ? 6.582 2.914 -34.340 1.00 80.38 92 GLY A O 1
ATOM 760 N N . ILE A 1 93 ? 4.745 1.661 -34.019 1.00 82.12 93 ILE A N 1
ATOM 761 C CA . ILE A 1 93 ? 5.126 0.604 -34.967 1.00 82.12 93 ILE A CA 1
ATOM 762 C C . ILE A 1 93 ? 5.218 1.135 -36.410 1.00 82.12 93 ILE A C 1
ATOM 764 O O . ILE A 1 93 ? 6.252 0.896 -37.034 1.00 82.12 93 ILE A O 1
ATOM 768 N N . PRO A 1 94 ? 4.225 1.870 -36.950 1.00 86.00 94 PRO A N 1
ATOM 769 C CA . PRO A 1 94 ? 4.331 2.448 -38.292 1.00 86.00 94 PRO A CA 1
ATOM 770 C C . PRO A 1 94 ? 5.549 3.355 -38.476 1.00 86.00 94 PRO A C 1
ATOM 772 O O . PRO A 1 94 ? 6.298 3.159 -39.426 1.00 86.00 94 PRO A O 1
ATOM 775 N N . ILE A 1 95 ? 5.821 4.259 -37.526 1.00 83.50 95 ILE A N 1
ATOM 776 C CA . ILE A 1 95 ? 6.992 5.152 -37.577 1.00 83.50 95 ILE A CA 1
ATOM 777 C C . ILE A 1 95 ? 8.301 4.348 -37.614 1.00 83.50 95 ILE A C 1
ATOM 779 O O . ILE A 1 95 ? 9.241 4.720 -38.315 1.00 83.50 95 ILE A O 1
ATOM 783 N N . MET A 1 96 ? 8.375 3.235 -36.875 1.00 79.69 96 MET A N 1
ATOM 784 C CA . MET A 1 96 ? 9.546 2.355 -36.902 1.00 79.69 96 MET A CA 1
ATOM 785 C C . MET A 1 96 ? 9.709 1.641 -38.247 1.00 79.69 96 MET A C 1
ATOM 787 O O . MET A 1 96 ? 10.832 1.526 -38.730 1.00 79.69 96 MET A O 1
ATOM 791 N N . TYR A 1 97 ? 8.617 1.163 -38.851 1.00 84.19 97 TYR A N 1
ATOM 792 C CA . TYR A 1 97 ? 8.663 0.521 -40.167 1.00 84.19 97 TYR A CA 1
ATOM 793 C C . TYR A 1 97 ? 9.042 1.512 -41.272 1.00 84.19 97 TYR A C 1
ATOM 795 O O . TYR A 1 97 ? 9.942 1.218 -42.054 1.00 84.19 97 TYR A O 1
ATOM 803 N N . GLU A 1 98 ? 8.429 2.697 -41.295 1.00 84.88 98 GLU A N 1
ATOM 804 C CA . GLU A 1 98 ? 8.737 3.749 -42.272 1.00 84.88 98 GLU A CA 1
ATOM 805 C C . GLU A 1 98 ? 10.206 4.176 -42.190 1.00 84.88 98 GLU A C 1
ATOM 807 O O . GLU A 1 98 ? 10.891 4.264 -43.208 1.00 84.88 98 GLU A O 1
ATOM 812 N N . ALA A 1 99 ? 10.735 4.351 -40.977 1.00 79.31 99 ALA A N 1
ATOM 813 C CA . ALA A 1 99 ? 12.138 4.697 -40.796 1.00 79.31 99 ALA A CA 1
ATOM 814 C C . ALA A 1 99 ? 13.097 3.591 -41.263 1.00 79.31 99 ALA A C 1
ATOM 816 O O . ALA A 1 99 ? 14.147 3.890 -41.830 1.00 79.31 99 ALA A O 1
ATOM 817 N N . LEU A 1 100 ? 12.757 2.315 -41.047 1.00 81.94 100 LEU A N 1
ATOM 818 C CA . LEU A 1 100 ? 13.558 1.198 -41.556 1.00 81.94 100 LEU A CA 1
ATOM 819 C C . LEU A 1 100 ? 13.552 1.157 -43.090 1.00 81.94 100 LEU A C 1
ATOM 821 O O . LEU A 1 100 ? 14.610 0.982 -43.694 1.00 81.94 100 LEU A O 1
ATOM 825 N N . GLU A 1 101 ? 12.398 1.383 -43.721 1.00 83.94 101 GLU A N 1
ATOM 826 C CA . GLU A 1 101 ? 12.293 1.457 -45.182 1.00 83.94 101 GLU A CA 1
ATOM 827 C C . GLU A 1 101 ? 13.074 2.637 -45.773 1.00 83.94 101 GLU A C 1
ATOM 829 O O . GLU A 1 101 ? 13.676 2.514 -46.841 1.00 83.94 101 GLU A O 1
ATOM 834 N N . GLU A 1 102 ? 13.092 3.789 -45.100 1.00 81.31 102 GLU A N 1
ATOM 835 C CA . GLU A 1 102 ? 13.911 4.931 -45.513 1.00 81.31 102 GLU A CA 1
ATOM 836 C C . GLU A 1 102 ? 15.407 4.647 -45.385 1.00 81.31 102 GLU A C 1
ATOM 838 O O . GLU A 1 102 ? 16.171 4.973 -46.296 1.00 81.31 102 GLU A O 1
ATOM 843 N N . ILE A 1 103 ? 15.828 3.975 -44.308 1.00 80.56 103 ILE A N 1
ATOM 844 C CA . ILE A 1 103 ? 17.225 3.560 -44.127 1.00 80.56 103 ILE A CA 1
ATOM 845 C C . ILE A 1 103 ? 17.659 2.605 -45.251 1.00 80.56 103 ILE A C 1
ATOM 847 O O . ILE A 1 103 ? 18.799 2.658 -45.725 1.00 80.56 103 ILE A O 1
ATOM 851 N N . ASP A 1 104 ? 16.756 1.755 -45.738 1.00 79.88 104 ASP A N 1
ATOM 852 C CA . ASP A 1 104 ? 17.092 0.813 -46.800 1.00 79.88 104 ASP A CA 1
ATOM 853 C C . ASP A 1 104 ? 17.295 1.451 -48.179 1.00 79.88 104 ASP A C 1
ATOM 855 O O . ASP A 1 104 ? 18.016 0.880 -49.006 1.00 79.88 104 ASP A O 1
ATOM 859 N N . LYS A 1 105 ? 16.767 2.660 -48.399 1.00 83.38 105 LYS A N 1
ATOM 860 C CA . LYS A 1 105 ? 16.922 3.419 -49.651 1.00 83.38 105 LYS A CA 1
ATOM 861 C C . LYS A 1 105 ? 18.297 4.076 -49.815 1.00 83.38 105 LYS A C 1
ATOM 863 O O . LYS A 1 105 ? 18.619 4.499 -50.924 1.00 83.38 105 LYS A O 1
ATOM 868 N N . PHE A 1 106 ? 19.120 4.166 -48.766 1.00 80.56 106 PHE A N 1
ATOM 869 C CA . PHE A 1 106 ? 20.463 4.745 -48.888 1.00 80.56 106 PHE A CA 1
ATOM 870 C C . PHE A 1 106 ? 21.399 3.853 -49.713 1.00 80.56 106 PHE A C 1
ATOM 872 O O . PHE A 1 106 ? 21.449 2.638 -49.539 1.00 80.56 106 PHE A O 1
ATOM 879 N N . SER A 1 107 ? 22.192 4.461 -50.591 1.00 77.12 107 SER A N 1
ATOM 880 C CA . SER A 1 107 ? 23.075 3.731 -51.512 1.00 77.12 107 SER A CA 1
ATOM 881 C C . SER A 1 107 ? 24.381 3.267 -50.859 1.00 77.12 107 SER A C 1
ATOM 883 O O . SER A 1 107 ? 24.957 2.263 -51.275 1.00 77.12 107 SER A O 1
ATOM 885 N N . PHE A 1 108 ? 24.865 3.984 -49.839 1.00 85.94 108 PHE A N 1
ATOM 886 C CA . PHE A 1 108 ? 26.154 3.718 -49.200 1.00 85.94 108 PHE A CA 1
ATOM 887 C C . PHE A 1 108 ? 25.998 3.004 -47.855 1.00 85.94 108 PHE A C 1
ATOM 889 O O . PHE A 1 108 ? 25.311 3.471 -46.947 1.00 85.94 108 PHE A O 1
ATOM 896 N N . THR A 1 109 ? 26.722 1.896 -47.682 1.00 83.88 109 THR A N 1
ATOM 897 C CA . THR A 1 109 ? 26.683 1.070 -46.463 1.00 83.88 109 THR A CA 1
ATOM 898 C C . THR A 1 109 ? 27.093 1.842 -45.206 1.00 83.88 109 THR A C 1
ATOM 900 O O . THR A 1 109 ? 26.545 1.610 -44.133 1.00 83.88 109 THR A O 1
ATOM 903 N N . LEU A 1 110 ? 28.032 2.788 -45.328 1.00 84.62 110 LEU A N 1
ATOM 904 C CA . LEU A 1 110 ? 28.466 3.638 -44.214 1.00 84.62 110 LEU A CA 1
ATOM 905 C C . LEU A 1 110 ? 27.358 4.590 -43.744 1.00 84.62 110 LEU A C 1
ATOM 907 O O . LEU A 1 110 ? 27.153 4.730 -42.541 1.00 84.62 110 LEU A O 1
ATOM 911 N N . GLU A 1 111 ? 26.610 5.189 -44.673 1.00 81.31 111 GLU A N 1
ATOM 912 C CA . GLU A 1 111 ? 25.471 6.058 -44.351 1.00 81.31 111 GLU A CA 1
ATOM 913 C C . GLU A 1 111 ? 24.365 5.261 -43.655 1.00 81.31 111 GLU A C 1
ATOM 915 O O . GLU A 1 111 ? 23.888 5.683 -42.602 1.00 81.31 111 GLU A O 1
ATOM 920 N N . LYS A 1 112 ? 24.045 4.057 -44.156 1.00 82.06 112 LYS A N 1
ATOM 921 C CA . LYS A 1 112 ? 23.089 3.144 -43.505 1.00 82.06 112 LYS A CA 1
ATOM 922 C C . LYS A 1 112 ? 23.459 2.855 -42.052 1.00 82.06 112 LYS A C 1
ATOM 924 O O . LYS A 1 112 ? 22.609 2.949 -41.171 1.00 82.06 112 LYS A O 1
ATOM 929 N N . ILE A 1 113 ? 24.726 2.524 -41.791 1.00 85.06 113 ILE A N 1
ATOM 930 C CA . ILE A 1 113 ? 25.205 2.204 -40.438 1.00 85.06 113 ILE A CA 1
ATOM 931 C C . ILE A 1 113 ? 25.094 3.427 -39.520 1.00 85.06 113 ILE A C 1
ATOM 933 O O . ILE A 1 113 ? 24.618 3.299 -38.393 1.00 85.06 113 ILE A O 1
ATOM 937 N N . ILE A 1 114 ? 25.495 4.612 -39.992 1.00 87.19 114 ILE A N 1
ATOM 938 C CA . ILE A 1 114 ? 25.424 5.851 -39.204 1.00 87.19 114 ILE A CA 1
ATOM 939 C C . ILE A 1 114 ? 23.970 6.176 -38.840 1.00 87.19 114 ILE A C 1
ATOM 941 O O . ILE A 1 114 ? 23.674 6.411 -37.667 1.00 87.19 114 ILE A O 1
ATOM 945 N N . TYR A 1 115 ? 23.054 6.133 -39.810 1.00 83.12 115 TYR A N 1
ATOM 946 C CA . TYR A 1 115 ? 21.635 6.406 -39.571 1.00 83.12 115 TYR A CA 1
ATOM 947 C C . TYR A 1 115 ? 20.988 5.382 -38.639 1.00 83.12 115 TYR A C 1
ATOM 949 O O . TYR A 1 115 ? 20.245 5.764 -37.737 1.00 83.12 115 TYR A O 1
ATOM 957 N N . LEU A 1 116 ? 21.321 4.099 -38.786 1.00 84.44 116 LEU A N 1
ATOM 958 C CA . LEU A 1 116 ? 20.808 3.044 -37.916 1.00 84.44 116 LEU A CA 1
ATOM 959 C C . LEU A 1 116 ? 21.263 3.231 -36.461 1.00 84.44 116 LEU A C 1
ATOM 961 O O . LEU A 1 116 ? 20.461 3.073 -35.540 1.00 84.44 116 LEU A O 1
ATOM 965 N N . VAL A 1 117 ? 22.519 3.632 -36.236 1.00 87.31 117 VAL A N 1
ATOM 966 C CA . VAL A 1 117 ? 23.032 3.938 -34.890 1.00 87.31 117 VAL A CA 1
ATOM 967 C C . VAL A 1 117 ? 22.323 5.154 -34.289 1.00 87.31 117 VAL A C 1
ATOM 969 O O . VAL A 1 117 ? 21.911 5.100 -33.130 1.00 87.31 117 VAL A O 1
ATOM 972 N N . ILE A 1 118 ? 22.136 6.231 -35.060 1.00 87.25 118 ILE A N 1
ATOM 973 C CA . ILE A 1 118 ? 21.410 7.429 -34.607 1.00 87.25 118 ILE A CA 1
ATOM 974 C C . ILE A 1 118 ? 19.971 7.069 -34.226 1.00 87.25 118 ILE A C 1
ATOM 976 O O . ILE A 1 118 ? 19.502 7.450 -33.153 1.00 87.25 118 ILE A O 1
ATOM 980 N N . TYR A 1 119 ? 19.291 6.289 -35.066 1.00 83.50 119 TYR A N 1
ATOM 981 C CA . TYR A 1 119 ? 17.913 5.875 -34.830 1.00 83.50 119 TYR A CA 1
ATOM 982 C C . TYR A 1 119 ? 17.790 4.968 -33.599 1.00 83.50 119 TYR A C 1
ATOM 984 O O . TYR A 1 119 ? 16.901 5.151 -32.770 1.00 83.50 119 TYR A O 1
ATOM 992 N N . MET A 1 120 ? 18.731 4.039 -33.415 1.00 84.31 120 MET A N 1
ATOM 993 C CA . MET A 1 120 ? 18.790 3.184 -32.229 1.00 84.31 120 MET A CA 1
ATOM 994 C C . MET A 1 120 ? 18.998 4.001 -30.944 1.00 84.31 120 MET A C 1
ATOM 996 O O . MET A 1 120 ? 18.339 3.738 -29.937 1.00 84.31 120 MET A O 1
ATOM 1000 N N . LEU A 1 121 ? 19.883 5.003 -30.965 1.00 88.44 121 LEU A N 1
ATOM 1001 C CA . LEU A 1 121 ? 20.104 5.898 -29.825 1.00 88.44 121 LEU A CA 1
ATOM 1002 C C . LEU A 1 121 ? 18.867 6.748 -29.523 1.00 88.44 121 LEU A C 1
ATOM 1004 O O . LEU A 1 121 ? 18.496 6.895 -28.358 1.00 88.44 121 LEU A O 1
ATOM 1008 N N . PHE A 1 122 ? 18.206 7.265 -30.559 1.00 84.50 122 PHE A N 1
ATOM 1009 C CA . PHE A 1 122 ? 16.949 7.994 -30.420 1.00 84.50 122 PHE A CA 1
ATOM 1010 C C . PHE A 1 122 ? 15.858 7.111 -29.808 1.00 84.50 122 PHE A C 1
ATOM 1012 O O . PHE A 1 122 ? 15.198 7.523 -28.856 1.00 84.50 122 PHE A O 1
ATOM 1019 N N . PHE A 1 123 ? 15.722 5.869 -30.275 1.00 82.31 123 PHE A N 1
ATOM 1020 C CA . PHE A 1 123 ? 14.770 4.910 -29.724 1.00 82.31 123 PHE A CA 1
ATOM 1021 C C . PHE A 1 123 ? 15.071 4.581 -28.257 1.00 82.31 123 PHE A C 1
ATOM 1023 O O . PHE A 1 123 ? 14.171 4.606 -27.421 1.00 82.31 123 PHE A O 1
ATOM 1030 N N . LEU A 1 124 ? 16.340 4.347 -27.908 1.00 85.19 124 LEU A N 1
ATOM 1031 C CA . LEU A 1 124 ? 16.775 4.150 -26.520 1.00 85.19 124 LEU A CA 1
ATOM 1032 C C . LEU A 1 124 ? 16.442 5.354 -25.635 1.00 85.19 124 LEU A C 1
ATOM 1034 O O . LEU A 1 124 ? 15.974 5.178 -24.511 1.00 85.19 124 LEU A O 1
ATOM 1038 N N . PHE A 1 125 ? 16.650 6.571 -26.136 1.00 86.50 125 PHE A N 1
ATOM 1039 C CA . PHE A 1 125 ? 16.276 7.795 -25.435 1.00 86.50 125 PHE A CA 1
ATOM 1040 C C . PHE A 1 125 ? 14.758 7.894 -25.236 1.00 86.50 125 PHE A C 1
ATOM 1042 O O . PHE A 1 125 ? 14.297 8.220 -24.140 1.00 86.50 125 PHE A O 1
ATOM 1049 N N . LEU A 1 126 ? 13.970 7.552 -26.255 1.00 82.38 126 LEU A N 1
ATOM 1050 C CA . LEU A 1 126 ? 12.509 7.526 -26.186 1.00 82.38 126 LEU A CA 1
ATOM 1051 C C . LEU A 1 126 ? 12.022 6.494 -25.163 1.00 82.38 126 LEU A C 1
ATOM 1053 O O . LEU A 1 126 ? 11.236 6.830 -24.286 1.00 82.38 126 LEU A O 1
ATOM 1057 N N . VAL A 1 127 ? 12.558 5.272 -25.186 1.00 82.88 127 VAL A N 1
ATOM 1058 C CA . VAL A 1 127 ? 12.229 4.221 -24.208 1.00 82.88 127 VAL A CA 1
ATOM 1059 C C . VAL A 1 127 ? 12.679 4.610 -22.794 1.00 82.88 127 VAL A C 1
ATOM 1061 O O . VAL A 1 127 ? 11.963 4.361 -21.824 1.00 82.88 127 VAL A O 1
ATOM 1064 N N . GLY A 1 128 ? 13.838 5.253 -22.652 1.00 85.06 128 GLY A N 1
ATOM 1065 C CA . GLY A 1 128 ? 14.354 5.716 -21.364 1.00 85.06 128 GLY A CA 1
ATOM 1066 C C . GLY A 1 128 ? 13.516 6.843 -20.753 1.00 85.06 128 GLY A C 1
ATOM 1067 O O . GLY A 1 128 ? 13.120 6.760 -19.589 1.00 85.06 128 GLY A O 1
ATOM 1068 N N . THR A 1 129 ? 13.196 7.877 -21.538 1.00 82.44 129 THR A N 1
ATOM 1069 C CA . THR A 1 129 ? 12.309 8.979 -21.114 1.00 82.44 129 THR A CA 1
ATOM 1070 C C . THR A 1 129 ? 10.910 8.462 -20.801 1.00 82.44 129 THR A C 1
ATOM 1072 O O . THR A 1 129 ? 10.312 8.842 -19.795 1.00 82.44 129 THR A O 1
ATOM 1075 N N . PHE A 1 130 ? 10.430 7.511 -21.594 1.00 79.00 130 PHE A N 1
ATOM 1076 C CA . PHE A 1 130 ? 9.172 6.825 -21.380 1.00 79.00 130 PHE A CA 1
ATOM 1077 C C . PHE A 1 130 ? 9.120 6.054 -20.056 1.00 79.00 130 PHE A C 1
ATOM 1079 O O . PHE A 1 130 ? 8.213 6.263 -19.246 1.00 79.00 130 PHE A O 1
ATOM 1086 N N . GLY A 1 131 ? 10.121 5.208 -19.794 1.00 82.50 131 GLY A N 1
ATOM 1087 C CA . GLY A 1 131 ? 10.249 4.488 -18.528 1.00 82.50 131 GLY A CA 1
ATOM 1088 C C . GLY A 1 131 ? 10.345 5.439 -17.334 1.00 82.50 131 GLY A C 1
ATOM 1089 O O . GLY A 1 131 ? 9.757 5.177 -16.286 1.00 82.50 131 GLY A O 1
ATOM 1090 N N . PHE A 1 132 ? 11.013 6.583 -17.502 1.00 83.56 132 PHE A N 1
ATOM 1091 C CA . PHE A 1 132 ? 11.099 7.618 -16.475 1.00 83.56 132 PHE A CA 1
ATOM 1092 C C . PHE A 1 132 ? 9.747 8.283 -16.180 1.00 83.56 132 PHE A C 1
ATOM 1094 O O . PHE A 1 132 ? 9.398 8.442 -15.009 1.00 83.56 132 PHE A O 1
ATOM 1101 N N . VAL A 1 133 ? 8.967 8.642 -17.207 1.00 79.88 133 VAL A N 1
ATOM 1102 C CA . VAL A 1 133 ? 7.620 9.218 -17.037 1.00 79.88 133 VAL A CA 1
ATOM 1103 C C . VAL A 1 133 ? 6.692 8.210 -16.372 1.00 79.88 133 VAL A C 1
ATOM 1105 O O . VAL A 1 133 ? 6.027 8.553 -15.399 1.00 79.88 133 VAL A O 1
ATOM 1108 N N . LEU A 1 134 ? 6.698 6.952 -16.823 1.00 78.25 134 LEU A N 1
ATOM 1109 C CA . LEU A 1 134 ? 5.938 5.880 -16.180 1.00 78.25 134 LEU A CA 1
ATOM 1110 C C . LEU A 1 134 ? 6.325 5.721 -14.716 1.00 78.25 134 LEU A C 1
ATOM 1112 O O . LEU A 1 134 ? 5.452 5.692 -13.856 1.00 78.25 134 LEU A O 1
ATOM 1116 N N . TRP A 1 135 ? 7.621 5.675 -14.416 1.00 77.81 135 TRP A N 1
ATOM 1117 C CA . TRP A 1 135 ? 8.095 5.594 -13.042 1.00 77.81 135 TRP A CA 1
ATOM 1118 C C . TRP A 1 135 ? 7.635 6.795 -12.216 1.00 77.81 135 TRP A C 1
ATOM 1120 O O . TRP A 1 135 ? 7.164 6.612 -11.103 1.00 77.81 135 TRP A O 1
ATOM 1130 N N . LYS A 1 136 ? 7.713 8.022 -12.738 1.00 77.38 136 LYS A N 1
ATOM 1131 C CA . LYS A 1 136 ? 7.268 9.230 -12.027 1.00 77.38 136 LYS A CA 1
ATOM 1132 C C . LYS A 1 136 ? 5.760 9.275 -11.804 1.00 77.38 136 LYS A C 1
ATOM 1134 O O . LYS A 1 136 ? 5.345 9.656 -10.715 1.00 77.38 136 LYS A O 1
ATOM 1139 N N . THR A 1 137 ? 4.964 8.877 -12.789 1.00 70.62 137 THR A N 1
ATOM 1140 C CA . THR A 1 137 ? 3.501 8.879 -12.692 1.00 70.62 137 THR A CA 1
ATOM 1141 C C . THR A 1 137 ? 3.001 7.732 -11.821 1.00 70.62 137 THR A C 1
ATOM 1143 O O . THR A 1 137 ? 2.058 7.917 -11.062 1.00 70.62 137 THR A O 1
ATOM 1146 N N . LEU A 1 138 ? 3.647 6.563 -11.875 1.00 69.56 138 LEU A N 1
ATOM 1147 C CA . LEU A 1 138 ? 3.264 5.387 -11.094 1.00 69.56 138 LEU A CA 1
ATOM 1148 C C . LEU A 1 138 ? 3.866 5.364 -9.683 1.00 69.56 138 LEU A C 1
ATOM 1150 O O . LEU A 1 138 ? 3.264 4.793 -8.780 1.00 69.56 138 LEU A O 1
ATOM 1154 N N . SER A 1 139 ? 5.022 5.992 -9.455 1.00 67.44 139 SER A N 1
ATOM 1155 C CA . SER A 1 139 ? 5.712 5.998 -8.154 1.00 67.44 139 SER A CA 1
ATOM 1156 C C . SER A 1 139 ? 4.831 6.479 -6.989 1.00 67.44 139 SER A C 1
ATOM 1158 O O . SER A 1 139 ? 4.798 5.778 -5.979 1.00 67.44 139 SER A O 1
ATOM 1160 N N . PRO A 1 140 ? 4.027 7.556 -7.104 1.00 64.69 140 PRO A N 1
ATOM 1161 C CA . PRO A 1 140 ? 3.081 7.955 -6.057 1.00 64.69 140 PRO A CA 1
ATOM 1162 C C . PRO A 1 140 ? 2.047 6.873 -5.711 1.00 64.69 140 PRO A C 1
ATOM 1164 O O . PRO A 1 140 ? 1.614 6.769 -4.568 1.00 64.69 140 PRO A O 1
ATOM 1167 N N . PHE A 1 141 ? 1.687 6.013 -6.669 1.00 61.59 141 PHE A N 1
ATOM 1168 C CA . PHE A 1 141 ? 0.764 4.899 -6.441 1.00 61.59 141 PHE A CA 1
ATOM 1169 C C . PHE A 1 141 ? 1.420 3.706 -5.725 1.00 61.59 141 PHE A C 1
ATOM 1171 O O . PHE A 1 141 ? 0.709 2.877 -5.151 1.00 61.59 141 PHE A O 1
ATOM 1178 N N . PHE A 1 142 ? 2.755 3.636 -5.711 1.00 60.34 142 PHE A N 1
ATOM 1179 C CA . PHE A 1 142 ? 3.542 2.602 -5.028 1.00 60.34 142 PHE A CA 1
ATOM 1180 C C . PHE A 1 142 ? 4.267 3.109 -3.760 1.00 60.34 142 PHE A C 1
ATOM 1182 O O . PHE A 1 142 ? 4.696 2.296 -2.942 1.00 60.34 142 PHE A O 1
ATOM 1189 N N . GLY A 1 143 ? 4.393 4.428 -3.574 1.00 53.31 143 GLY A N 1
ATOM 1190 C CA . GLY A 1 143 ? 5.238 5.063 -2.553 1.00 53.31 143 GLY A CA 1
ATOM 1191 C C . GLY A 1 143 ? 4.743 4.949 -1.107 1.00 53.31 143 GLY A C 1
ATOM 1192 O O . GLY A 1 143 ? 5.560 4.747 -0.214 1.00 53.31 143 GLY A O 1
ATOM 1193 N N . ASP A 1 144 ? 3.427 4.974 -0.876 1.00 62.09 144 ASP A N 1
ATOM 1194 C CA . ASP A 1 144 ? 2.840 4.990 0.483 1.00 62.09 144 ASP A CA 1
ATOM 1195 C C . ASP A 1 144 ? 2.334 3.634 0.983 1.00 62.09 144 ASP A C 1
ATOM 1197 O O . ASP A 1 144 ? 1.649 3.519 1.999 1.00 62.09 144 ASP A O 1
ATOM 1201 N N . ASP A 1 145 ? 2.693 2.556 0.294 1.00 70.38 145 ASP A N 1
ATOM 1202 C CA . ASP A 1 145 ? 2.222 1.209 0.614 1.00 70.38 145 ASP A CA 1
ATOM 1203 C C . ASP A 1 145 ? 2.607 0.791 2.052 1.00 70.38 145 ASP A C 1
ATOM 1205 O O . ASP A 1 145 ? 1.948 -0.019 2.696 1.00 70.38 145 ASP A O 1
ATOM 1209 N N . LYS A 1 146 ? 3.687 1.340 2.620 1.00 76.81 146 LYS A N 1
ATOM 1210 C CA . LYS A 1 146 ? 4.072 1.053 4.010 1.00 76.81 146 LYS A CA 1
ATOM 1211 C C . LYS A 1 146 ? 3.127 1.702 5.027 1.00 76.81 146 LYS A C 1
ATOM 1213 O O . LYS A 1 146 ? 2.670 0.988 5.916 1.00 76.81 146 LYS A O 1
ATOM 1218 N N . ASP A 1 147 ? 2.855 2.992 4.895 1.00 80.56 147 ASP A N 1
ATOM 1219 C CA . ASP A 1 147 ? 2.085 3.755 5.883 1.00 80.56 147 ASP A CA 1
ATOM 1220 C C . ASP A 1 147 ? 0.598 3.406 5.788 1.00 80.56 147 ASP A C 1
ATOM 1222 O O . ASP A 1 147 ? -0.060 3.192 6.804 1.00 80.56 147 ASP A O 1
ATOM 1226 N N . ILE A 1 148 ? 0.102 3.169 4.569 1.00 79.50 148 ILE A N 1
ATOM 1227 C CA . ILE A 1 148 ? -1.251 2.649 4.339 1.00 79.50 148 ILE A CA 1
ATOM 1228 C C . ILE A 1 148 ? -1.416 1.269 4.981 1.00 79.50 148 ILE A C 1
ATOM 1230 O O . ILE A 1 148 ? -2.391 1.037 5.691 1.00 79.50 148 ILE A O 1
ATOM 1234 N N . ARG A 1 149 ? -0.445 0.359 4.821 1.00 80.81 149 ARG A N 1
ATOM 1235 C CA . ARG A 1 149 ? -0.486 -0.955 5.493 1.00 80.81 149 ARG A CA 1
ATOM 1236 C C . ARG A 1 149 ? -0.423 -0.856 7.010 1.00 80.81 149 ARG A C 1
ATOM 1238 O O . ARG A 1 149 ? -1.032 -1.680 7.690 1.00 80.81 149 ARG A O 1
ATOM 1245 N N . GLU A 1 150 ? 0.327 0.099 7.551 1.00 87.50 150 GLU A N 1
ATOM 1246 C CA . GLU A 1 150 ? 0.323 0.352 8.992 1.00 87.50 150 GLU A CA 1
ATOM 1247 C C . GLU A 1 150 ? -1.042 0.840 9.469 1.00 87.50 150 GLU A C 1
ATOM 1249 O O . GLU A 1 150 ? -1.534 0.335 10.476 1.00 87.50 150 GLU A O 1
ATOM 1254 N N . GLN A 1 151 ? -1.677 1.746 8.727 1.00 87.62 151 GLN A N 1
ATOM 1255 C CA . GLN A 1 151 ? -2.994 2.264 9.078 1.00 87.62 151 GLN A CA 1
ATOM 1256 C C . GLN A 1 151 ? -4.091 1.196 8.944 1.00 87.62 151 GLN A C 1
ATOM 1258 O O . GLN A 1 151 ? -4.929 1.070 9.833 1.00 87.62 151 GLN A O 1
ATOM 1263 N N . ILE A 1 152 ? -4.031 0.345 7.914 1.00 87.88 152 ILE A N 1
ATOM 1264 C CA . ILE A 1 152 ? -4.900 -0.837 7.791 1.00 87.88 152 ILE A CA 1
ATOM 1265 C C . ILE A 1 152 ? -4.735 -1.745 9.016 1.00 87.88 152 ILE A C 1
ATOM 1267 O O . ILE A 1 152 ? -5.726 -2.158 9.611 1.00 87.88 152 ILE A O 1
ATOM 1271 N N . TYR 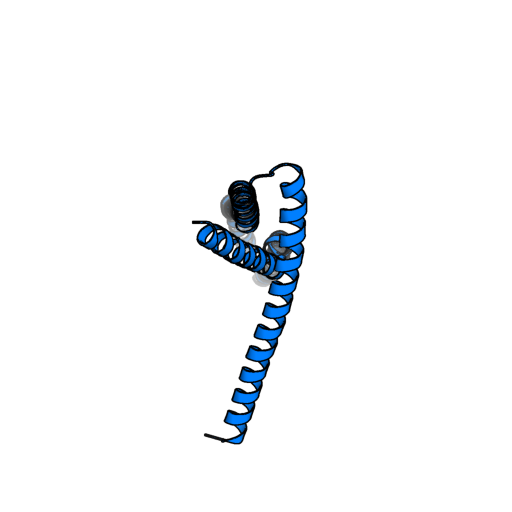A 1 153 ? -3.495 -2.025 9.435 1.00 89.56 153 TYR A N 1
ATOM 1272 C CA . TYR A 1 153 ? -3.237 -2.830 10.634 1.00 89.56 153 TYR A CA 1
ATOM 1273 C C . TYR A 1 153 ? -3.808 -2.187 11.906 1.00 89.56 153 TYR A C 1
ATOM 1275 O O . TYR A 1 153 ? -4.335 -2.893 12.767 1.00 89.56 153 TYR A O 1
ATOM 1283 N N . ILE A 1 154 ? -3.698 -0.862 12.031 1.00 92.75 154 ILE A N 1
ATOM 1284 C CA . ILE A 1 154 ? -4.262 -0.096 13.145 1.00 92.75 154 ILE A CA 1
ATOM 1285 C C . ILE A 1 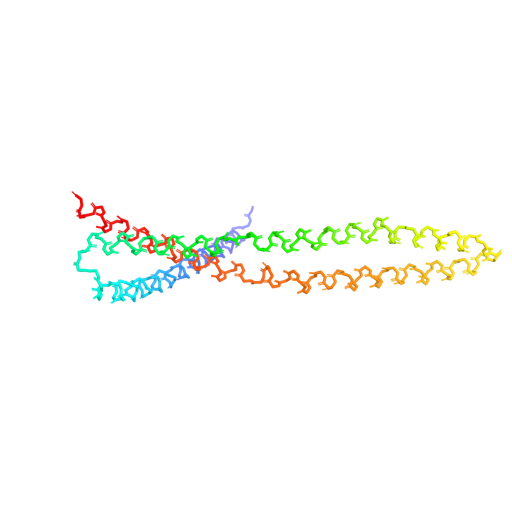154 ? -5.792 -0.244 13.171 1.00 92.75 154 ILE A C 1
ATOM 1287 O O . ILE A 1 154 ? -6.332 -0.630 14.209 1.00 92.75 154 ILE A O 1
ATOM 1291 N N . TYR A 1 155 ? -6.483 -0.049 12.042 1.00 92.56 155 TYR A N 1
ATOM 1292 C CA . TYR A 1 155 ? -7.938 -0.227 11.956 1.00 92.56 155 TYR A CA 1
ATOM 1293 C C . TYR A 1 155 ? -8.377 -1.664 12.248 1.00 92.56 155 TYR A C 1
ATOM 1295 O O . TYR A 1 155 ? -9.272 -1.866 13.066 1.00 92.56 155 TYR A O 1
ATOM 1303 N N . GLU A 1 156 ? -7.701 -2.675 11.692 1.00 91.94 156 GLU A N 1
ATOM 1304 C CA . GLU A 1 156 ? -7.989 -4.084 12.005 1.00 91.94 156 GLU A CA 1
ATOM 1305 C C . GLU A 1 156 ? -7.852 -4.393 13.498 1.00 91.94 156 GLU A C 1
ATOM 1307 O O . GLU A 1 156 ? -8.609 -5.187 14.061 1.00 91.94 156 GLU A O 1
ATOM 1312 N N . TYR A 1 157 ? -6.848 -3.801 14.146 1.00 94.62 157 TYR A N 1
ATOM 1313 C CA . TYR A 1 157 ? -6.621 -3.989 15.569 1.00 94.62 157 TYR A CA 1
ATOM 1314 C C . TYR A 1 157 ? -7.709 -3.311 16.410 1.00 94.62 157 TYR A C 1
ATOM 1316 O O . TYR A 1 157 ? -8.233 -3.939 17.331 1.00 94.62 157 TYR A O 1
ATOM 1324 N N . MET A 1 158 ? -8.094 -2.077 16.065 1.00 94.62 158 MET A N 1
ATOM 1325 C CA . MET A 1 158 ? -9.198 -1.371 16.721 1.00 94.62 158 MET A CA 1
ATOM 1326 C C . MET A 1 158 ? -10.522 -2.128 16.586 1.00 94.62 158 MET A C 1
ATOM 1328 O O . MET A 1 158 ? -11.192 -2.343 17.594 1.00 94.62 158 MET A O 1
ATOM 1332 N N . ILE A 1 159 ? -10.866 -2.597 15.379 1.00 94.25 159 ILE A N 1
ATOM 1333 C CA . ILE A 1 159 ? -12.088 -3.378 15.125 1.00 94.25 159 ILE A CA 1
ATOM 1334 C C . ILE A 1 159 ? -12.138 -4.588 16.059 1.00 94.25 159 ILE A C 1
ATOM 1336 O O . ILE A 1 159 ? -13.117 -4.767 16.777 1.00 94.25 159 ILE A O 1
ATOM 1340 N N . LYS A 1 160 ? -11.048 -5.361 16.156 1.00 94.81 160 LYS A N 1
ATOM 1341 C CA . LYS A 1 160 ? -10.982 -6.533 17.047 1.00 94.81 160 LYS A CA 1
ATOM 1342 C C . LYS A 1 160 ? -11.179 -6.187 18.522 1.00 94.81 160 LYS A C 1
ATOM 1344 O O . LYS A 1 160 ? -11.814 -6.956 19.243 1.00 94.81 160 LYS A O 1
ATOM 1349 N N . ILE A 1 161 ? -10.639 -5.057 18.985 1.00 93.94 161 ILE A N 1
ATOM 1350 C CA . ILE A 1 161 ? -10.859 -4.589 20.361 1.00 93.94 161 ILE A CA 1
ATOM 1351 C C . ILE A 1 161 ? -12.342 -4.291 20.579 1.00 93.94 161 ILE A C 1
ATOM 1353 O O . ILE A 1 161 ? -12.922 -4.741 21.567 1.00 93.94 161 ILE A O 1
ATOM 1357 N N . VAL A 1 162 ? -12.956 -3.541 19.667 1.00 93.50 162 VAL A N 1
ATOM 1358 C CA . VAL A 1 162 ? -14.346 -3.101 19.800 1.00 93.50 162 VAL A CA 1
ATOM 1359 C C . VAL A 1 162 ? -15.310 -4.280 19.688 1.00 93.50 162 VAL A C 1
ATOM 1361 O O . VAL A 1 162 ? -16.186 -4.424 20.535 1.00 93.50 162 VAL A O 1
ATOM 1364 N N . GLU A 1 163 ? -15.110 -5.184 18.730 1.00 93.19 163 GLU A N 1
ATOM 1365 C CA . GLU A 1 163 ? -15.875 -6.431 18.614 1.00 93.19 163 GLU A CA 1
ATOM 1366 C C . GLU A 1 163 ? -15.781 -7.284 19.882 1.00 93.19 163 GLU A C 1
ATOM 1368 O O . GLU A 1 163 ? -16.783 -7.839 20.335 1.00 93.19 163 GLU A O 1
ATOM 1373 N N . SER A 1 164 ? -14.592 -7.374 20.489 1.00 93.19 164 SER A N 1
ATOM 1374 C CA . SER A 1 164 ? -14.420 -8.080 21.760 1.00 93.19 164 SER A CA 1
ATOM 1375 C C . SER A 1 164 ? -15.212 -7.421 22.888 1.00 93.19 164 SER A C 1
ATOM 1377 O O . SER A 1 164 ? -15.783 -8.138 23.706 1.00 93.19 164 SER A O 1
ATOM 1379 N N . LYS A 1 165 ? -15.264 -6.083 22.941 1.00 91.44 165 LYS A N 1
ATOM 1380 C CA . LYS A 1 165 ? -16.078 -5.352 23.926 1.00 91.44 165 LYS A CA 1
ATOM 1381 C C . LYS A 1 165 ? -17.573 -5.584 23.697 1.00 91.44 165 LYS A C 1
ATOM 1383 O O . LYS A 1 165 ? -18.298 -5.826 24.650 1.00 91.44 165 LYS A O 1
ATOM 1388 N N . ILE A 1 166 ? -18.030 -5.588 22.442 1.00 90.88 166 ILE A N 1
ATOM 1389 C CA . ILE A 1 166 ? -19.434 -5.873 22.102 1.00 90.88 166 ILE A CA 1
ATOM 1390 C C . ILE A 1 166 ? -19.835 -7.279 22.565 1.00 90.88 166 ILE A C 1
ATOM 1392 O O . ILE A 1 166 ? -20.895 -7.426 23.164 1.00 90.88 166 ILE A O 1
ATOM 1396 N N . LYS A 1 167 ? -18.985 -8.289 22.335 1.00 92.06 167 LYS A N 1
ATOM 1397 C CA . LYS A 1 167 ? -19.234 -9.676 22.771 1.00 92.06 167 LYS A CA 1
ATOM 1398 C C . LYS A 1 167 ? -19.308 -9.841 24.288 1.00 92.06 167 LYS A C 1
ATOM 1400 O O . LYS A 1 167 ? -19.955 -10.760 24.757 1.00 92.06 167 LYS A O 1
ATOM 1405 N N . GLN A 1 168 ? -18.628 -8.989 25.053 1.00 88.75 168 GLN A N 1
ATOM 1406 C CA . GLN A 1 168 ? -18.710 -8.996 26.519 1.00 88.75 168 GLN A CA 1
ATOM 1407 C C . GLN A 1 168 ? -20.010 -8.366 27.045 1.00 88.75 168 GLN A C 1
ATOM 1409 O O . GLN A 1 168 ? -20.342 -8.553 28.211 1.00 88.75 168 GLN A O 1
ATOM 1414 N N . LEU A 1 169 ? -20.725 -7.614 26.203 1.00 84.75 169 LEU A N 1
ATOM 1415 C CA . LEU A 1 169 ? -22.019 -6.989 26.498 1.00 84.75 169 LEU A CA 1
ATOM 1416 C C . LEU A 1 169 ? -23.208 -7.830 25.982 1.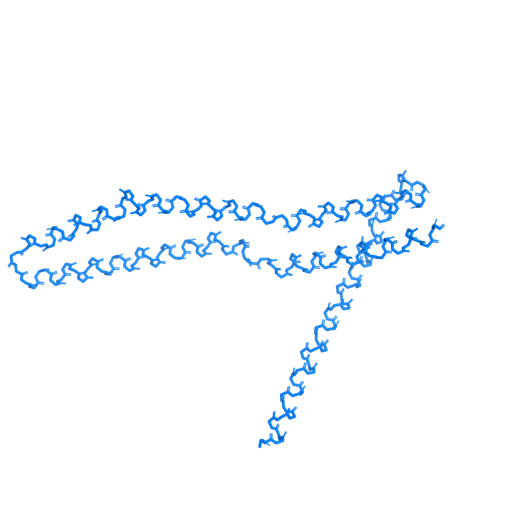00 84.75 169 LEU A C 1
ATOM 1418 O O . LEU A 1 169 ? -24.342 -7.342 25.964 1.00 84.75 169 LEU A O 1
ATOM 1422 N N . GLU A 1 170 ? -22.946 -9.041 25.484 1.00 73.88 170 GLU A N 1
ATOM 1423 C CA . GLU A 1 170 ? -23.927 -10.053 25.059 1.00 73.88 170 GLU A CA 1
ATOM 1424 C C . GLU A 1 170 ? -24.049 -11.161 26.100 1.00 73.88 170 GLU A C 1
ATOM 1426 O O . GLU A 1 170 ? -25.210 -11.550 26.359 1.00 73.88 170 GLU A O 1
#

Radius of gyration: 28.72 Å; chains: 1; bounding box: 57×39×78 Å